Protein AF-A0A662TGK7-F1 (afdb_monomer_lite)

Radius of gyration: 12.34 Å; chains: 1; bounding box: 37×25×28 Å

Foldseek 3Di:
DPPAQEDEDADFAALVVVVVCVVVNRFYWYFPDDDPVSVVVCVVVVVTHGDDDNGDNDDPD

Secondary structure (DSSP, 8-state):
--S-SEEEESS--BHHHHHHHHHTTPEEEE---SSHHHHHHHHHTT-PEEP-S--B-----

Sequence (61 aa):
TIGVNGVVTKGDIGVRALNMLAQAGIQVYVAKGETLKDVIEEAKNKTLSKYTGTGCPGKRL

Structure (mmCIF, N/CA/C/O backbone):
data_AF-A0A662TGK7-F1
#
_entry.id   AF-A0A662TGK7-F1
#
loop_
_atom_site.group_PDB
_atom_site.id
_atom_site.type_symbol
_atom_site.label_atom_id
_atom_site.label_alt_id
_atom_site.label_comp_id
_atom_site.label_asym_id
_atom_site.label_entity_id
_atom_site.label_seq_id
_atom_site.pdbx_PDB_ins_code
_atom_site.Cartn_x
_atom_site.Cartn_y
_atom_site.Cartn_z
_atom_site.occupancy
_atom_site.B_iso_or_equiv
_atom_site.auth_seq_id
_atom_site.auth_comp_id
_atom_site.auth_asym_id
_atom_site.auth_atom_id
_atom_site.pdbx_PDB_model_num
ATOM 1 N N . THR A 1 1 ? -5.253 -17.276 -8.789 1.00 54.53 1 THR A N 1
ATOM 2 C CA . THR A 1 1 ? -5.744 -15.893 -8.615 1.00 54.53 1 THR A CA 1
ATOM 3 C C . THR A 1 1 ? -4.808 -15.167 -7.682 1.00 54.53 1 THR A C 1
ATOM 5 O O . THR A 1 1 ? -4.416 -15.765 -6.687 1.00 54.53 1 THR A O 1
ATOM 8 N N . ILE A 1 2 ? -4.403 -13.936 -7.994 1.00 63.62 2 ILE A N 1
ATOM 9 C CA . ILE A 1 2 ? -3.635 -13.129 -7.039 1.00 63.62 2 ILE A CA 1
ATOM 10 C C . ILE A 1 2 ? -4.580 -12.780 -5.880 1.00 63.62 2 ILE A C 1
ATOM 12 O O . ILE A 1 2 ? -5.636 -12.198 -6.105 1.00 63.62 2 ILE A O 1
ATOM 16 N N . GLY A 1 3 ? -4.247 -13.214 -4.662 1.00 88.12 3 GLY A N 1
ATOM 17 C CA . GLY A 1 3 ? -5.129 -13.153 -3.485 1.00 88.12 3 GLY A CA 1
ATOM 18 C C . GLY A 1 3 ? -5.201 -11.791 -2.788 1.00 88.12 3 GLY A C 1
ATOM 19 O O . GLY A 1 3 ? -5.623 -11.725 -1.640 1.00 88.12 3 GLY A O 1
ATOM 20 N N . VAL A 1 4 ? -4.748 -10.721 -3.443 1.00 88.94 4 VAL A N 1
ATOM 21 C CA . VAL A 1 4 ? -4.664 -9.369 -2.875 1.00 88.94 4 VAL A CA 1
ATOM 22 C C . VAL A 1 4 ? -5.079 -8.332 -3.909 1.00 88.94 4 VAL A C 1
ATOM 24 O O . VAL A 1 4 ? -4.605 -8.348 -5.041 1.00 88.94 4 VAL A O 1
ATOM 27 N N . ASN A 1 5 ? -5.943 -7.405 -3.495 1.00 87.44 5 ASN A N 1
ATOM 28 C CA . ASN A 1 5 ? -6.447 -6.306 -4.324 1.00 87.44 5 ASN A CA 1
ATOM 29 C C . ASN A 1 5 ? -5.635 -5.011 -4.165 1.00 87.44 5 ASN A C 1
ATOM 31 O O . ASN A 1 5 ? -5.784 -4.083 -4.961 1.00 87.44 5 ASN A O 1
ATOM 35 N N . GLY A 1 6 ? -4.775 -4.938 -3.147 1.00 92.38 6 GLY A N 1
ATOM 36 C CA . GLY A 1 6 ? -3.958 -3.763 -2.895 1.00 92.38 6 GLY A CA 1
ATOM 37 C C . GLY A 1 6 ? -2.779 -4.017 -1.967 1.00 92.38 6 GLY A C 1
ATOM 38 O O . GLY A 1 6 ? -2.728 -5.020 -1.256 1.00 92.38 6 GLY A O 1
ATOM 39 N N . VAL A 1 7 ? -1.834 -3.082 -1.992 1.00 94.75 7 VAL A N 1
ATOM 40 C CA . VAL A 1 7 ? -0.643 -3.042 -1.137 1.00 94.75 7 VAL A CA 1
ATOM 41 C C . VAL A 1 7 ? -0.606 -1.697 -0.425 1.00 94.75 7 VAL A C 1
ATOM 43 O O . VAL A 1 7 ? -0.880 -0.665 -1.033 1.00 94.75 7 VAL A O 1
ATOM 46 N N . VAL A 1 8 ? -0.252 -1.701 0.858 1.00 95.50 8 VAL A N 1
ATOM 47 C CA . VAL A 1 8 ? -0.092 -0.483 1.659 1.00 95.50 8 VAL A CA 1
ATOM 48 C C . VAL A 1 8 ? 1.382 -0.292 1.989 1.00 95.50 8 VAL A C 1
ATOM 50 O O . VAL A 1 8 ? 2.051 -1.242 2.393 1.00 95.50 8 VAL A O 1
ATOM 53 N N . THR A 1 9 ? 1.891 0.925 1.819 1.00 93.25 9 THR A N 1
ATOM 54 C CA . THR A 1 9 ? 3.283 1.286 2.111 1.00 93.25 9 THR A CA 1
ATOM 55 C C . THR A 1 9 ? 3.339 2.393 3.162 1.00 93.25 9 THR A C 1
ATOM 57 O O . THR A 1 9 ? 2.448 3.242 3.251 1.00 93.25 9 THR A O 1
ATOM 60 N N . LYS A 1 10 ? 4.418 2.401 3.954 1.00 88.19 10 LYS A N 1
ATOM 61 C CA . LYS A 1 10 ? 4.829 3.566 4.747 1.00 88.19 10 LYS A CA 1
ATOM 62 C C . LYS A 1 10 ? 6.029 4.181 4.028 1.00 88.19 10 LYS A C 1
ATOM 64 O O . LYS A 1 10 ? 7.138 3.664 4.119 1.00 88.19 10 LYS A O 1
ATOM 69 N N . GLY A 1 11 ? 5.784 5.237 3.255 1.00 83.9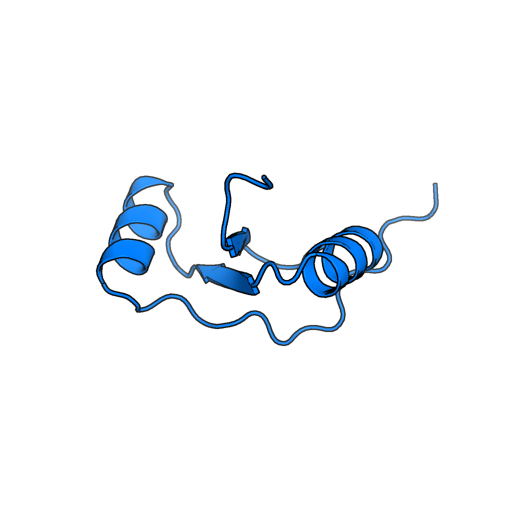4 11 GLY A N 1
ATOM 70 C CA . GLY A 1 11 ? 6.798 5.893 2.427 1.00 83.94 11 GLY A CA 1
ATOM 71 C C . GLY A 1 11 ? 6.835 5.394 0.981 1.00 83.94 11 GLY A C 1
ATOM 72 O O . GLY A 1 11 ? 5.820 4.969 0.425 1.00 83.94 11 GLY A O 1
ATOM 73 N N . ASP A 1 12 ? 8.007 5.509 0.362 1.00 88.69 12 ASP A N 1
ATOM 74 C CA . ASP A 1 12 ? 8.184 5.260 -1.065 1.00 88.69 12 ASP A CA 1
ATOM 75 C C . ASP A 1 12 ? 8.272 3.758 -1.402 1.00 88.69 12 ASP A C 1
ATOM 77 O O . ASP A 1 12 ? 8.640 2.930 -0.569 1.00 88.69 12 ASP A O 1
ATOM 81 N N . ILE A 1 13 ? 7.943 3.399 -2.640 1.00 92.62 13 ILE A N 1
ATOM 82 C CA . ILE A 1 13 ? 8.000 2.032 -3.167 1.00 92.62 13 ILE A CA 1
ATOM 83 C C . ILE A 1 13 ? 9.036 1.963 -4.284 1.00 92.62 13 ILE A C 1
ATOM 85 O O . ILE A 1 13 ? 9.185 2.894 -5.065 1.00 92.62 13 ILE A O 1
ATOM 89 N N . GLY A 1 14 ? 9.762 0.852 -4.401 1.00 94.00 14 GLY A N 1
ATOM 90 C CA . GLY A 1 14 ? 10.681 0.666 -5.522 1.00 94.00 14 GLY A CA 1
ATOM 91 C C . GLY A 1 14 ? 9.945 0.725 -6.866 1.00 94.00 14 GLY A C 1
ATOM 92 O O . GLY A 1 14 ? 8.943 0.034 -7.049 1.00 94.00 14 GLY A O 1
ATOM 93 N N . VAL A 1 15 ? 10.470 1.481 -7.833 1.00 94.44 15 VAL A N 1
ATOM 94 C CA . VAL A 1 15 ? 9.842 1.690 -9.156 1.00 94.44 15 VAL A CA 1
ATOM 95 C C . VAL A 1 15 ? 9.513 0.376 -9.879 1.00 94.44 15 VAL A C 1
ATOM 97 O O . VAL A 1 15 ? 8.478 0.247 -10.527 1.00 94.44 15 VAL A O 1
ATOM 100 N N . ARG A 1 16 ? 10.358 -0.652 -9.716 1.00 93.62 16 ARG A N 1
ATOM 101 C CA . ARG A 1 16 ? 10.117 -1.985 -10.291 1.00 93.62 16 ARG A CA 1
ATOM 102 C C . ARG A 1 16 ? 8.896 -2.660 -9.667 1.00 93.62 16 ARG A C 1
ATOM 104 O O . ARG A 1 16 ? 8.069 -3.196 -10.396 1.00 93.62 16 ARG A O 1
ATOM 111 N N . ALA A 1 17 ? 8.771 -2.601 -8.341 1.00 93.69 17 ALA A N 1
ATOM 112 C CA . ALA A 1 17 ? 7.634 -3.174 -7.628 1.00 93.69 17 ALA A CA 1
ATOM 113 C C . ALA A 1 17 ? 6.340 -2.424 -7.968 1.00 93.69 17 ALA A C 1
ATOM 115 O O . ALA A 1 17 ? 5.333 -3.062 -8.255 1.00 93.69 17 ALA A O 1
ATOM 116 N N . LEU A 1 18 ? 6.386 -1.088 -8.030 1.00 95.06 18 LEU A N 1
ATOM 117 C CA . LEU A 1 18 ? 5.250 -0.266 -8.452 1.00 95.06 18 LEU A CA 1
ATOM 118 C C . LEU A 1 18 ? 4.737 -0.674 -9.840 1.00 95.06 18 LEU A C 1
ATOM 120 O O . LEU A 1 18 ? 3.544 -0.916 -10.005 1.00 95.06 18 LEU A O 1
ATOM 124 N N . ASN A 1 19 ? 5.642 -0.825 -10.812 1.00 94.31 19 ASN A N 1
ATOM 125 C CA . ASN A 1 19 ? 5.284 -1.238 -12.169 1.00 94.31 19 ASN A CA 1
ATOM 126 C C . ASN A 1 19 ? 4.677 -2.647 -12.213 1.00 94.31 19 ASN A C 1
ATOM 128 O O . ASN A 1 19 ? 3.685 -2.859 -12.907 1.00 94.31 19 ASN A O 1
ATOM 132 N N . MET A 1 20 ? 5.230 -3.600 -11.457 1.00 93.62 20 MET A N 1
ATOM 133 C CA . MET A 1 20 ? 4.688 -4.962 -11.388 1.00 93.62 20 MET A CA 1
ATOM 134 C C . MET A 1 20 ? 3.281 -4.992 -10.781 1.00 93.62 20 MET A C 1
ATOM 136 O O . MET A 1 20 ? 2.396 -5.662 -11.310 1.00 93.62 20 MET A O 1
ATOM 140 N N . LEU A 1 21 ? 3.055 -4.247 -9.694 1.00 94.19 21 LEU A N 1
ATOM 141 C CA . LEU A 1 21 ? 1.741 -4.151 -9.053 1.00 94.19 21 LEU A CA 1
ATOM 142 C C . LEU A 1 21 ? 0.716 -3.500 -9.988 1.00 94.19 21 LEU A C 1
ATOM 144 O O . LEU A 1 21 ? -0.396 -4.009 -10.118 1.00 94.19 21 LEU A O 1
ATOM 148 N N . ALA A 1 22 ? 1.109 -2.440 -10.700 1.00 92.06 22 ALA A N 1
ATOM 149 C CA . ALA A 1 22 ? 0.255 -1.774 -11.679 1.00 92.06 22 ALA A CA 1
ATOM 150 C C . ALA A 1 22 ? -0.142 -2.707 -12.838 1.00 92.06 22 ALA A C 1
ATOM 152 O O . ALA A 1 22 ? -1.319 -2.776 -13.187 1.00 92.06 22 ALA A O 1
ATOM 153 N N . GLN A 1 23 ? 0.806 -3.473 -13.392 1.00 93.62 23 GLN A N 1
ATOM 154 C CA . GLN A 1 23 ? 0.529 -4.471 -14.437 1.00 93.62 23 GLN A CA 1
ATOM 155 C C . GLN A 1 23 ? -0.406 -5.587 -13.956 1.00 93.62 23 GLN A C 1
ATOM 157 O O . GLN A 1 23 ? -1.206 -6.099 -14.734 1.00 93.62 23 GLN A O 1
ATOM 162 N N . ALA A 1 24 ? -0.335 -5.940 -12.672 1.00 92.31 24 ALA A N 1
ATOM 163 C CA . ALA A 1 24 ? -1.222 -6.914 -12.048 1.00 92.31 24 ALA A CA 1
ATOM 164 C C . ALA A 1 24 ? -2.596 -6.335 -11.644 1.00 92.31 24 ALA A C 1
ATOM 166 O O . ALA A 1 24 ? -3.424 -7.067 -11.105 1.00 92.31 24 ALA A O 1
ATOM 167 N N . GLY A 1 25 ? -2.849 -5.038 -11.870 1.00 92.56 25 GLY A N 1
ATOM 168 C CA . GLY A 1 25 ? -4.085 -4.364 -11.457 1.00 92.56 25 GLY A CA 1
ATOM 169 C C . GLY A 1 25 ? -4.220 -4.175 -9.941 1.00 92.56 25 GLY A C 1
ATOM 170 O O . GLY A 1 25 ? -5.323 -3.962 -9.442 1.00 92.56 25 GLY A O 1
ATOM 171 N N . ILE A 1 26 ? -3.114 -4.266 -9.199 1.00 94.25 26 ILE A N 1
ATOM 172 C CA . ILE A 1 26 ? -3.076 -4.155 -7.739 1.00 94.25 26 ILE A CA 1
ATOM 173 C C . ILE A 1 26 ? -2.833 -2.696 -7.359 1.00 94.25 26 ILE A C 1
ATOM 175 O O . ILE A 1 26 ? -1.863 -2.074 -7.795 1.00 94.25 26 ILE A O 1
ATOM 179 N N . GLN A 1 27 ? -3.712 -2.141 -6.526 1.00 93.25 27 GLN A N 1
ATOM 180 C CA . GLN A 1 27 ? -3.669 -0.725 -6.168 1.00 93.25 27 GLN A CA 1
ATOM 181 C C . GLN A 1 27 ? -2.716 -0.477 -4.986 1.00 93.25 27 GLN A C 1
ATOM 183 O O . GLN A 1 27 ? -2.720 -1.226 -4.011 1.00 93.25 27 GLN A O 1
ATOM 188 N N . VAL A 1 28 ? -1.896 0.575 -5.059 1.00 95.88 28 VAL A N 1
ATOM 189 C CA . VAL A 1 28 ? -0.951 0.934 -3.988 1.00 95.88 28 VAL A CA 1
ATOM 190 C C . VAL A 1 28 ? -1.498 2.108 -3.178 1.00 95.88 28 VAL A C 1
ATOM 192 O O . VAL A 1 28 ? -1.967 3.100 -3.744 1.00 95.88 28 VAL A O 1
ATOM 195 N N . TYR A 1 29 ? -1.418 2.001 -1.855 1.00 95.88 29 TYR A N 1
ATOM 196 C CA . TYR A 1 29 ? -1.871 3.011 -0.906 1.00 95.88 29 TYR A CA 1
ATOM 197 C C . TYR A 1 29 ? -0.764 3.410 0.068 1.00 95.88 29 TYR A C 1
ATOM 199 O O . TYR A 1 29 ? 0.155 2.638 0.329 1.00 95.88 29 TYR A O 1
ATOM 207 N N . VAL A 1 30 ? -0.901 4.598 0.650 1.00 94.69 30 VAL A N 1
ATOM 208 C CA . VAL A 1 30 ? -0.040 5.125 1.709 1.00 94.69 30 VAL A CA 1
ATOM 209 C C . VAL A 1 30 ? -0.865 5.278 2.977 1.00 94.69 30 VAL A C 1
ATOM 211 O O . VAL A 1 30 ? -1.914 5.928 2.957 1.00 94.69 30 VAL A O 1
ATOM 214 N N . ALA A 1 31 ? -0.380 4.689 4.067 1.00 94.19 31 ALA A N 1
ATOM 215 C CA . ALA A 1 31 ? -0.955 4.874 5.395 1.00 94.19 31 ALA A CA 1
ATOM 216 C C . ALA A 1 31 ? -0.230 5.983 6.163 1.00 94.19 31 ALA A C 1
ATOM 218 O O . ALA A 1 31 ? 0.964 6.218 5.952 1.00 94.19 31 ALA A O 1
ATOM 219 N N . LYS A 1 32 ? -0.951 6.649 7.067 1.00 90.75 32 LYS A N 1
ATOM 220 C CA . LYS A 1 32 ? -0.374 7.654 7.977 1.00 90.75 32 LYS A CA 1
ATOM 221 C C . LYS A 1 32 ? 0.052 7.043 9.312 1.00 90.75 32 LYS A C 1
ATOM 223 O O . LYS A 1 32 ? 0.963 7.557 9.956 1.00 90.75 32 LYS A O 1
ATOM 228 N N . GLY A 1 33 ? -0.613 5.966 9.705 1.00 90.81 33 GLY A N 1
ATOM 229 C CA . GLY A 1 33 ? -0.444 5.249 10.951 1.00 90.81 33 GLY A CA 1
ATOM 230 C C . GLY A 1 33 ? 0.957 4.691 11.129 1.00 90.81 33 GLY A C 1
ATOM 231 O O . GLY A 1 33 ? 1.678 4.378 10.176 1.00 90.81 33 GLY A O 1
ATOM 232 N N . GLU A 1 34 ? 1.353 4.574 12.389 1.00 90.81 34 GLU A N 1
ATOM 233 C CA . GLU A 1 34 ? 2.704 4.162 12.741 1.00 90.81 34 GLU A CA 1
ATOM 234 C C . GLU A 1 34 ? 2.800 2.667 13.004 1.00 90.81 34 GLU A C 1
ATOM 236 O O . GLU A 1 34 ? 3.827 2.055 12.703 1.00 90.81 34 GLU A O 1
ATOM 241 N N . THR A 1 35 ? 1.725 2.084 13.530 1.00 94.88 35 THR A N 1
ATOM 242 C CA . THR A 1 35 ? 1.634 0.665 13.851 1.00 94.88 35 THR A CA 1
ATOM 243 C C . THR A 1 35 ? 0.770 -0.075 12.837 1.00 94.88 35 THR A C 1
ATOM 245 O O . THR A 1 35 ? -0.101 0.501 12.187 1.00 94.88 35 THR A O 1
ATOM 248 N N . LEU A 1 36 ? 0.945 -1.396 12.744 1.00 94.38 36 LEU A N 1
ATOM 249 C CA . LEU A 1 36 ? 0.086 -2.236 11.904 1.00 94.38 36 LEU A CA 1
ATOM 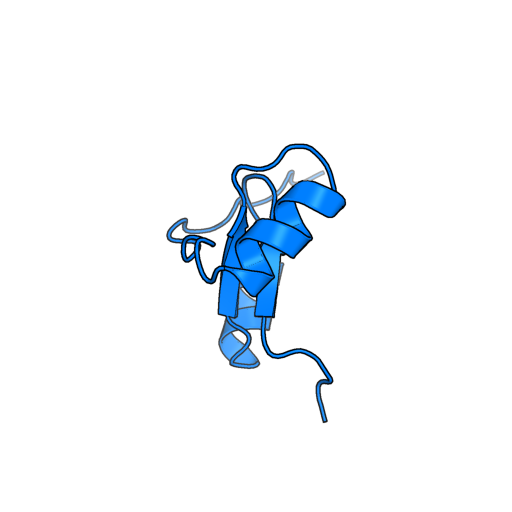250 C C . LEU A 1 36 ? -1.399 -2.096 12.278 1.00 94.38 36 LEU A C 1
ATOM 252 O O . LEU A 1 36 ? -2.259 -2.135 11.402 1.00 94.38 36 LEU A O 1
ATOM 256 N N . LYS A 1 37 ? -1.700 -1.905 13.569 1.00 96.44 37 LYS A N 1
ATOM 257 C CA . LYS A 1 37 ? -3.068 -1.692 14.049 1.00 96.44 37 LYS A CA 1
ATOM 258 C C . LYS A 1 37 ? -3.671 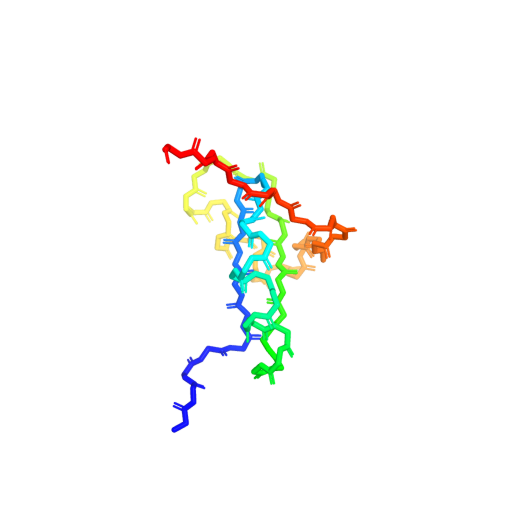-0.427 13.439 1.00 96.44 37 LYS A C 1
ATOM 260 O O . LYS A 1 37 ? -4.786 -0.493 12.933 1.00 96.44 37 LYS A O 1
ATOM 265 N N . ASP A 1 38 ? -2.926 0.673 13.429 1.00 94.75 38 ASP A N 1
ATOM 266 C CA . ASP A 1 38 ? -3.384 1.942 12.852 1.00 94.75 38 ASP A CA 1
ATOM 267 C C . ASP A 1 38 ? -3.645 1.795 11.350 1.00 94.75 38 ASP A C 1
ATOM 269 O O . ASP A 1 38 ? -4.692 2.201 10.855 1.00 94.75 38 ASP A O 1
ATOM 273 N N . VAL A 1 39 ? -2.735 1.121 10.636 1.00 94.94 39 VAL A N 1
ATOM 274 C CA . VAL A 1 39 ? -2.881 0.852 9.198 1.00 94.94 39 VAL A CA 1
ATOM 275 C C . VAL A 1 39 ? -4.128 0.014 8.905 1.00 94.94 39 VAL A C 1
ATOM 277 O O . VAL A 1 39 ? -4.856 0.292 7.952 1.00 94.94 39 VAL A O 1
ATOM 280 N N . ILE A 1 40 ? -4.398 -1.009 9.722 1.00 95.12 40 ILE A N 1
ATOM 281 C CA . ILE A 1 40 ? -5.600 -1.841 9.592 1.00 95.12 40 ILE A CA 1
ATOM 282 C C . ILE A 1 40 ? -6.863 -1.009 9.847 1.00 95.12 40 ILE A C 1
ATOM 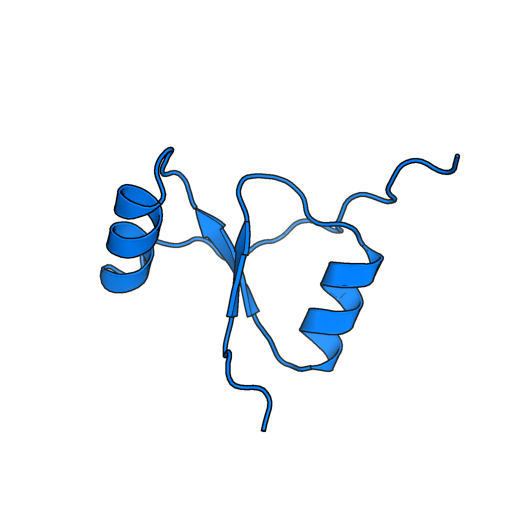284 O O . ILE A 1 40 ? -7.842 -1.152 9.114 1.00 95.12 40 ILE A O 1
ATOM 288 N N . GLU A 1 41 ? -6.860 -0.142 10.858 1.00 96.44 41 GLU A N 1
ATOM 289 C CA . GLU A 1 41 ? -7.988 0.748 11.144 1.00 96.44 41 GLU A CA 1
ATOM 290 C C . GLU A 1 41 ? -8.216 1.755 10.005 1.00 96.44 41 GLU A C 1
ATOM 292 O O . GLU A 1 41 ? -9.350 1.930 9.564 1.00 96.44 41 GLU A O 1
ATOM 297 N N . GLU A 1 42 ? -7.163 2.344 9.435 1.00 94.44 42 GLU A N 1
ATOM 298 C CA . GLU A 1 42 ? -7.277 3.204 8.248 1.00 94.44 42 GLU A CA 1
ATOM 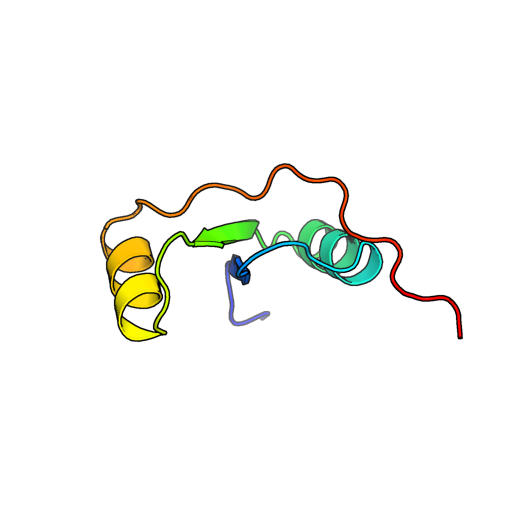299 C C . GLU A 1 42 ? -7.844 2.455 7.034 1.00 94.44 42 GLU A C 1
ATOM 301 O O . GLU A 1 42 ? -8.672 2.993 6.291 1.00 94.44 42 GLU A O 1
ATOM 306 N N . ALA A 1 43 ? -7.431 1.200 6.838 1.00 93.81 43 ALA A N 1
ATOM 307 C CA . ALA A 1 43 ? -7.935 0.356 5.760 1.00 93.81 43 ALA A CA 1
ATOM 308 C C . ALA A 1 43 ? -9.435 0.067 5.921 1.00 93.81 43 ALA A C 1
ATOM 310 O O . ALA A 1 43 ? -10.200 0.233 4.969 1.00 93.81 43 ALA A O 1
ATOM 311 N N . LYS A 1 44 ? -9.873 -0.309 7.132 1.00 94.50 44 LYS A N 1
ATOM 312 C CA . LYS A 1 44 ? -11.294 -0.534 7.451 1.00 94.50 44 LYS A CA 1
ATOM 313 C C . LYS A 1 44 ? -12.129 0.727 7.243 1.00 94.50 44 LYS A C 1
ATOM 315 O O . LYS A 1 44 ? -13.220 0.652 6.681 1.00 94.50 44 LYS A O 1
ATOM 320 N N . ASN A 1 45 ? -11.597 1.878 7.651 1.00 95.69 45 ASN A N 1
ATOM 321 C CA . ASN A 1 45 ? -12.272 3.172 7.556 1.00 95.69 45 ASN A CA 1
ATOM 322 C C . ASN A 1 45 ? -12.181 3.811 6.158 1.00 95.69 45 ASN A C 1
ATOM 324 O O . ASN A 1 45 ? -12.743 4.882 5.942 1.00 95.69 45 ASN A O 1
ATOM 328 N N . LYS A 1 46 ? -11.510 3.161 5.193 1.00 92.19 46 LYS A N 1
ATOM 329 C CA . LYS A 1 46 ? -11.284 3.666 3.825 1.00 92.19 46 LYS A CA 1
ATOM 330 C C . LYS A 1 46 ? -10.593 5.037 3.793 1.00 92.19 46 LYS A C 1
ATOM 332 O O . LYS A 1 46 ? -10.820 5.824 2.877 1.00 92.19 46 LYS A O 1
ATOM 337 N N . THR A 1 47 ? -9.740 5.320 4.775 1.00 93.81 47 THR A N 1
ATOM 338 C CA . THR A 1 47 ? -9.005 6.593 4.888 1.00 93.81 47 THR A CA 1
ATOM 339 C C . THR A 1 47 ? -7.592 6.527 4.313 1.00 93.81 47 THR A C 1
ATOM 341 O O . THR A 1 47 ? -6.876 7.527 4.342 1.00 93.81 47 THR A O 1
ATOM 344 N N . LEU A 1 48 ? -7.187 5.369 3.783 1.00 93.31 48 LEU A N 1
ATOM 345 C CA . LEU A 1 48 ? -5.921 5.201 3.076 1.00 93.31 48 LEU A CA 1
ATOM 346 C C . LEU A 1 48 ? -5.870 6.082 1.820 1.00 93.31 48 LEU A C 1
ATOM 348 O O . LEU A 1 48 ? -6.775 6.058 0.982 1.00 93.31 48 LEU A O 1
ATOM 352 N N . SER A 1 49 ? -4.769 6.808 1.646 1.00 93.81 49 SER A N 1
ATOM 353 C CA . SER A 1 49 ? -4.535 7.610 0.443 1.00 93.81 49 SER A CA 1
ATOM 354 C C . SER A 1 49 ? -3.978 6.739 -0.675 1.00 93.81 49 SER A C 1
ATOM 356 O O . SER A 1 49 ? -3.128 5.887 -0.428 1.00 93.81 49 SER A O 1
ATOM 358 N N . LYS A 1 50 ? -4.385 6.969 -1.928 1.00 94.69 50 LYS A N 1
ATOM 359 C CA . LYS A 1 50 ? -3.695 6.347 -3.069 1.00 94.69 50 LYS A CA 1
ATOM 360 C C . LYS A 1 50 ? -2.254 6.844 -3.131 1.00 94.69 50 LYS A C 1
ATOM 362 O O . LYS A 1 50 ? -1.998 8.031 -2.939 1.00 94.69 50 LYS A O 1
ATOM 367 N N . TYR A 1 51 ? -1.330 5.941 -3.427 1.00 95.00 51 TYR A N 1
ATOM 368 C CA . TYR A 1 51 ? 0.050 6.310 -3.700 1.00 95.00 51 TYR A CA 1
ATOM 369 C C . TYR A 1 51 ? 0.130 7.025 -5.061 1.00 95.00 51 TYR A C 1
ATOM 371 O O . TYR A 1 51 ? -0.366 6.511 -6.063 1.00 95.00 51 TYR A O 1
ATOM 379 N N . THR A 1 52 ? 0.736 8.214 -5.095 1.00 93.56 52 THR A N 1
ATOM 380 C CA . THR A 1 52 ? 0.835 9.072 -6.295 1.00 93.56 52 THR A CA 1
ATOM 381 C C . THR A 1 52 ? 2.272 9.344 -6.738 1.00 93.56 52 THR A C 1
ATOM 383 O O . THR A 1 52 ? 2.490 10.151 -7.639 1.00 93.56 52 THR A O 1
ATOM 386 N N . GLY A 1 53 ? 3.262 8.730 -6.090 1.00 92.31 53 GLY A N 1
ATOM 387 C CA . GLY A 1 53 ? 4.663 8.891 -6.469 1.00 92.31 53 GLY A CA 1
ATOM 388 C C . GLY A 1 53 ? 5.030 8.094 -7.724 1.00 92.31 53 GLY A C 1
ATOM 389 O O . GLY A 1 53 ? 4.254 7.286 -8.233 1.00 92.31 53 GLY A O 1
ATOM 390 N N . THR A 1 54 ? 6.244 8.313 -8.220 1.00 92.62 54 THR A N 1
ATOM 391 C CA . THR A 1 54 ? 6.816 7.581 -9.365 1.00 92.62 54 THR A CA 1
ATOM 392 C C . THR A 1 54 ? 7.645 6.364 -8.944 1.00 92.62 54 THR A C 1
ATOM 394 O O . THR A 1 54 ? 8.143 5.625 -9.794 1.00 92.62 54 THR A O 1
ATOM 397 N N . GLY A 1 55 ? 7.770 6.135 -7.637 1.00 91.62 55 GLY A N 1
ATOM 398 C CA . GLY A 1 55 ? 8.627 5.123 -7.047 1.00 91.62 55 GLY A CA 1
ATOM 399 C C . GLY A 1 55 ? 10.095 5.544 -6.950 1.00 91.62 55 GLY A C 1
ATOM 400 O O . GLY A 1 55 ? 10.614 6.335 -7.738 1.00 91.62 55 GLY A O 1
ATOM 401 N N . CYS A 1 56 ? 10.799 4.948 -5.996 1.00 90.31 56 CYS A N 1
ATOM 402 C CA . CYS A 1 56 ? 12.229 5.128 -5.805 1.00 90.31 56 CYS A CA 1
ATOM 403 C C . CYS A 1 56 ? 13.018 4.211 -6.765 1.00 90.31 56 CYS A C 1
ATOM 405 O O . CYS A 1 56 ? 12.706 3.018 -6.873 1.00 90.31 56 CYS A O 1
ATOM 407 N N . PRO A 1 57 ? 14.077 4.703 -7.441 1.00 85.12 57 PRO A N 1
ATOM 408 C CA . 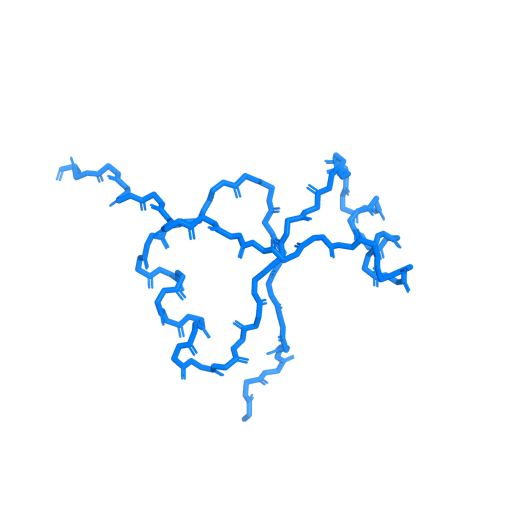PRO A 1 57 ? 14.898 3.894 -8.350 1.00 85.12 57 PRO A CA 1
ATOM 409 C C . PRO A 1 57 ? 15.674 2.767 -7.646 1.00 85.12 57 PRO A C 1
ATOM 411 O O . PRO A 1 57 ? 16.223 1.889 -8.316 1.00 85.12 57 PRO A O 1
ATOM 414 N N . GLY A 1 58 ? 15.703 2.770 -6.309 1.00 77.25 58 GLY A N 1
ATOM 415 C CA . GLY A 1 58 ? 16.550 1.896 -5.509 1.00 77.25 58 GLY A CA 1
ATOM 416 C C . GLY A 1 58 ? 18.023 2.297 -5.607 1.00 77.25 58 GLY A C 1
ATOM 417 O O . GLY A 1 58 ? 18.433 3.085 -6.460 1.00 77.25 58 GLY A O 1
ATOM 418 N N . LYS A 1 59 ? 18.849 1.757 -4.712 1.00 78.06 59 LYS A N 1
ATOM 419 C CA . LYS A 1 59 ? 20.301 1.932 -4.792 1.00 78.06 59 LYS A CA 1
ATOM 420 C C . LYS A 1 59 ? 20.838 0.939 -5.825 1.00 78.06 59 LYS A C 1
ATOM 422 O O . LYS A 1 59 ? 20.636 -0.263 -5.668 1.00 78.06 59 LYS A O 1
ATOM 427 N N . ARG A 1 60 ? 21.502 1.427 -6.878 1.00 61.53 60 ARG A N 1
ATOM 428 C CA . ARG A 1 60 ? 22.390 0.577 -7.683 1.00 61.53 60 ARG A CA 1
ATOM 429 C C . ARG A 1 60 ? 23.613 0.310 -6.806 1.00 61.53 60 ARG A C 1
ATOM 431 O O . ARG A 1 60 ? 24.379 1.240 -6.565 1.00 61.53 60 ARG A O 1
ATOM 438 N N . LEU A 1 61 ? 23.683 -0.886 -6.224 1.00 50.66 61 LEU A N 1
ATOM 439 C CA . LEU A 1 61 ? 24.928 -1.411 -5.664 1.00 50.66 61 LEU A CA 1
ATOM 440 C C . LEU A 1 61 ? 25.858 -1.795 -6.815 1.00 50.66 61 LEU A C 1
ATOM 442 O O . LEU A 1 61 ? 25.322 -2.291 -7.835 1.00 50.66 61 LEU A O 1
#

pLDDT: mean 90.12, std 9.48, range [50.66, 96.44]